Protein AF-A0A8T7GGL8-F1 (afdb_monomer)

Nearest PDB structures (foldseek):
  6myo-assembly1_D  TM=7.481E-01  e=8.597E+00  Gallus gallus
  3g6b-assembly1_B  TM=4.098E-01  e=9.856E+00  Thermotoga maritima

Mean predicted aligned error: 9.17 Å

pLDDT: mean 82.91, std 18.28, range [32.72, 97.69]

Solvent-accessible surface area (backbone atoms only — not comparable to full-atom values): 5741 Å² total; per-residue (Å²): 133,87,82,94,79,78,85,83,77,74,80,64,71,64,62,55,59,50,50,54,53,44,51,55,50,47,57,52,57,71,71,52,95,66,57,72,67,59,46,52,53,52,48,52,51,49,55,48,53,45,51,53,53,51,52,49,54,53,58,45,64,74,43,62,70,77,57,26,53,56,50,52,50,54,52,48,54,51,52,51,53,50,50,51,54,51,52,50,56,51,53,62,70,70,55,132

Structure (mmCIF, N/CA/C/O backbone):
data_AF-A0A8T7GGL8-F1
#
_entry.id   AF-A0A8T7GGL8-F1
#
loop_
_atom_site.group_PDB
_atom_site.id
_atom_site.type_symbol
_atom_site.label_atom_id
_atom_site.label_alt_id
_atom_site.label_comp_id
_atom_site.label_asym_id
_atom_site.label_entity_id
_atom_site.label_seq_id
_atom_site.pdbx_PDB_ins_code
_atom_site.Cartn_x
_atom_site.Cartn_y
_atom_site.Cartn_z
_atom_site.occupancy
_atom_site.B_iso_or_equiv
_atom_site.auth_seq_id
_atom_site.auth_comp_id
_atom_site.auth_asym_id
_atom_site.auth_atom_id
_atom_site.pdbx_PDB_model_num
ATOM 1 N N . MET A 1 1 ? 3.344 -41.278 -30.203 1.00 39.03 1 MET A N 1
ATOM 2 C CA . MET A 1 1 ? 4.447 -40.924 -29.277 1.00 39.03 1 MET A CA 1
ATOM 3 C C . MET A 1 1 ? 4.643 -39.411 -29.364 1.00 39.03 1 MET A C 1
ATOM 5 O O . MET A 1 1 ? 4.971 -38.934 -30.434 1.00 39.03 1 MET A O 1
ATOM 9 N N . ALA A 1 2 ? 4.056 -38.630 -28.446 1.00 46.19 2 ALA A N 1
ATOM 10 C CA . ALA A 1 2 ? 4.699 -38.052 -27.245 1.00 46.19 2 ALA A CA 1
ATOM 11 C C . ALA A 1 2 ? 5.914 -37.166 -27.616 1.00 46.19 2 ALA A C 1
ATOM 13 O O . ALA A 1 2 ? 6.837 -37.659 -28.241 1.00 46.19 2 ALA A O 1
ATOM 14 N N . LYS A 1 3 ? 5.999 -35.867 -27.299 1.00 39.56 3 LYS A N 1
ATOM 15 C CA . LYS A 1 3 ? 5.760 -35.177 -26.019 1.00 39.56 3 LYS A CA 1
ATOM 16 C C . LYS A 1 3 ? 5.434 -33.694 -26.270 1.00 39.56 3 LYS A C 1
ATOM 18 O O . LYS A 1 3 ? 6.228 -33.002 -26.896 1.00 39.56 3 LYS A O 1
ATOM 23 N N . ARG A 1 4 ? 4.357 -33.178 -25.671 1.00 44.44 4 ARG A N 1
ATOM 24 C CA . ARG A 1 4 ? 4.292 -31.772 -25.243 1.00 44.44 4 ARG A CA 1
ATOM 25 C C . ARG A 1 4 ? 4.660 -31.741 -23.754 1.00 44.44 4 ARG A C 1
ATOM 27 O O . ARG A 1 4 ? 3.938 -32.273 -22.923 1.00 44.44 4 ARG A O 1
ATOM 34 N N . LYS A 1 5 ? 5.839 -31.197 -23.465 1.00 44.59 5 LYS A N 1
ATOM 35 C CA . LYS A 1 5 ? 6.364 -30.738 -22.166 1.00 44.59 5 LYS A CA 1
ATOM 36 C C . LYS A 1 5 ? 6.804 -29.292 -22.465 1.00 44.59 5 LYS A C 1
ATOM 38 O O . LYS A 1 5 ? 7.327 -29.070 -23.546 1.00 44.59 5 LYS A O 1
ATOM 43 N N . ASN A 1 6 ? 6.639 -28.271 -21.643 1.00 40.50 6 ASN A N 1
ATOM 44 C CA . ASN A 1 6 ? 6.449 -28.215 -20.211 1.00 40.50 6 ASN A CA 1
ATOM 45 C C . ASN A 1 6 ? 5.927 -26.814 -19.840 1.00 40.50 6 ASN A C 1
ATOM 47 O O . ASN A 1 6 ? 6.128 -25.857 -20.582 1.00 40.50 6 ASN A O 1
ATOM 51 N N . SER A 1 7 ? 5.305 -26.765 -18.670 1.00 49.94 7 SER A N 1
ATOM 52 C CA . SER A 1 7 ? 4.901 -25.635 -17.833 1.00 49.94 7 SER A CA 1
ATOM 53 C C . SER A 1 7 ? 5.663 -24.311 -17.997 1.00 49.94 7 SER A C 1
ATOM 55 O O . SER A 1 7 ? 6.866 -24.246 -17.741 1.00 49.94 7 SER A O 1
ATOM 57 N N . GLY A 1 8 ? 4.922 -23.232 -18.255 1.00 32.72 8 GLY A N 1
ATOM 58 C CA . GLY A 1 8 ? 5.270 -21.899 -17.767 1.00 32.72 8 GLY A CA 1
ATOM 59 C C . GLY A 1 8 ? 4.525 -21.666 -16.457 1.00 32.72 8 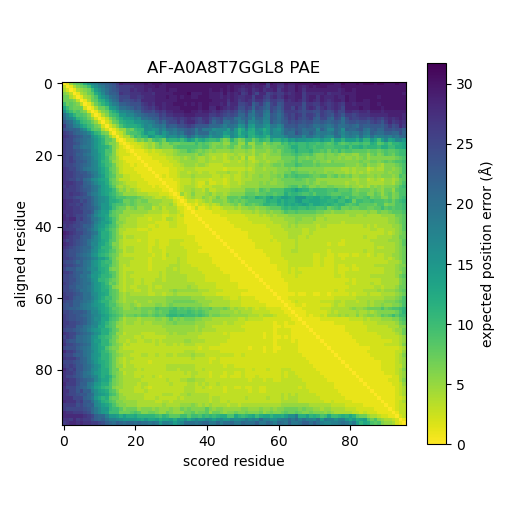GLY A C 1
ATOM 60 O O . GLY A 1 8 ? 3.429 -21.114 -16.473 1.00 32.72 8 GLY A O 1
ATOM 61 N N . GLY A 1 9 ? 5.072 -22.169 -15.348 1.00 41.66 9 GLY A N 1
ATOM 62 C CA . GLY A 1 9 ? 4.640 -21.737 -14.023 1.00 41.66 9 GLY A CA 1
ATOM 63 C C . GLY A 1 9 ? 5.015 -20.269 -13.890 1.00 41.66 9 GLY A C 1
ATOM 64 O O . GLY A 1 9 ? 6.196 -19.939 -13.909 1.00 41.66 9 GLY A O 1
ATOM 65 N N . LYS A 1 10 ? 4.015 -19.388 -13.868 1.00 45.69 10 LYS A N 1
ATOM 66 C CA . LYS A 1 10 ? 4.211 -18.007 -13.437 1.00 45.69 10 LYS A CA 1
ATOM 67 C C . LYS A 1 10 ? 4.519 -18.083 -11.947 1.00 45.69 10 LYS A C 1
ATOM 69 O O . LYS A 1 10 ? 3.713 -18.610 -11.189 1.00 45.69 10 LYS A O 1
ATOM 74 N N . ASP A 1 11 ? 5.711 -17.645 -11.571 1.00 44.41 11 ASP A N 1
ATOM 75 C CA . ASP A 1 11 ? 6.170 -17.644 -10.191 1.00 44.41 11 ASP A CA 1
ATOM 76 C C . ASP A 1 11 ? 5.256 -16.750 -9.336 1.00 44.41 11 ASP A C 1
ATOM 78 O O . ASP A 1 11 ? 5.362 -15.527 -9.355 1.00 44.41 11 ASP A O 1
ATOM 82 N N . ASP A 1 12 ? 4.385 -17.385 -8.552 1.00 50.25 12 ASP A N 1
ATOM 83 C CA . ASP A 1 12 ? 3.392 -16.812 -7.619 1.00 50.25 12 ASP A CA 1
ATOM 84 C C . ASP A 1 12 ? 4.024 -16.194 -6.345 1.00 50.25 12 ASP A C 1
ATOM 86 O O . ASP A 1 12 ? 3.412 -16.056 -5.281 1.00 50.25 12 ASP A O 1
ATOM 90 N N . SER A 1 13 ? 5.316 -15.867 -6.418 1.00 47.75 13 SER A N 1
ATOM 91 C CA . SER A 1 13 ? 6.133 -15.497 -5.256 1.00 47.75 13 SER A CA 1
ATOM 92 C C . SER A 1 13 ? 5.898 -14.060 -4.774 1.00 47.75 13 SER A C 1
ATOM 94 O O . SER A 1 13 ? 6.141 -13.762 -3.607 1.00 47.75 13 SER A O 1
ATOM 96 N N . GLY A 1 14 ? 5.385 -13.174 -5.637 1.00 48.97 14 GLY A N 1
ATOM 97 C CA . GLY A 1 14 ? 4.965 -11.820 -5.250 1.00 48.97 14 GLY A CA 1
ATOM 98 C C . GLY A 1 14 ? 3.605 -11.801 -4.546 1.00 48.97 14 GLY A C 1
ATOM 99 O O . GLY A 1 14 ? 3.469 -11.173 -3.491 1.00 48.97 14 GLY A O 1
ATOM 100 N N . SER A 1 15 ? 2.645 -12.561 -5.085 1.00 52.81 15 SER A N 1
ATOM 101 C CA . SER A 1 15 ? 1.249 -12.623 -4.625 1.00 52.81 15 SER A CA 1
ATOM 102 C C . SER A 1 15 ? 1.116 -13.116 -3.183 1.00 52.81 15 SER A C 1
ATOM 104 O O . SER A 1 15 ? 0.372 -12.581 -2.356 1.00 52.81 15 SER A O 1
ATOM 106 N N . THR A 1 16 ? 1.954 -14.085 -2.823 1.00 60.12 16 THR A N 1
ATOM 107 C CA . THR A 1 16 ? 1.966 -14.666 -1.479 1.00 60.12 16 THR A CA 1
ATOM 108 C C . THR A 1 16 ? 2.381 -13.660 -0.404 1.00 60.12 16 THR A C 1
ATOM 110 O O . THR A 1 16 ? 1.774 -13.640 0.662 1.00 60.12 16 THR A O 1
ATOM 113 N N . SER A 1 17 ? 3.341 -12.768 -0.666 1.00 67.38 17 SER A N 1
ATOM 114 C CA . SER A 1 17 ? 3.831 -11.827 0.358 1.00 67.38 17 SER A CA 1
ATOM 115 C C . SER A 1 17 ? 2.826 -10.721 0.717 1.00 67.38 17 SER A C 1
ATOM 117 O O . SER A 1 17 ? 2.665 -10.386 1.893 1.00 67.38 17 SER A O 1
ATOM 119 N N . LEU A 1 18 ? 2.113 -10.185 -0.277 1.00 72.00 18 LEU A N 1
ATOM 120 C CA . LEU A 1 18 ? 1.124 -9.124 -0.076 1.00 72.00 18 LEU A CA 1
ATOM 121 C C . LEU A 1 18 ? -0.189 -9.662 0.492 1.00 72.00 18 LEU A C 1
ATOM 123 O O . LEU A 1 18 ? -0.811 -8.974 1.303 1.00 72.00 18 LEU A O 1
ATOM 127 N N . SER A 1 19 ? -0.571 -10.898 0.145 1.00 72.06 19 SER A N 1
ATOM 128 C CA . SER A 1 19 ? -1.726 -11.559 0.766 1.00 72.06 19 SER A CA 1
ATOM 129 C C . SER A 1 19 ? -1.509 -11.779 2.269 1.00 72.06 19 SER A C 1
ATOM 131 O O . SER A 1 19 ? -2.365 -11.415 3.073 1.00 72.06 19 SER A O 1
ATOM 133 N N . LEU A 1 20 ? -0.317 -12.238 2.673 1.00 77.62 20 LEU A N 1
ATOM 134 C CA . LEU A 1 20 ? 0.041 -12.405 4.085 1.00 77.62 20 LEU A CA 1
ATOM 135 C C . LEU A 1 20 ? 0.042 -11.069 4.842 1.00 77.62 20 LEU A C 1
ATOM 137 O O . LEU A 1 20 ? -0.399 -11.001 5.992 1.00 77.62 20 LEU A O 1
ATOM 141 N N . ALA A 1 21 ? 0.508 -9.992 4.201 1.00 78.38 21 ALA A N 1
ATOM 142 C CA . ALA A 1 21 ? 0.457 -8.652 4.780 1.00 78.38 21 ALA A CA 1
ATOM 143 C C . ALA A 1 21 ? -0.992 -8.165 4.969 1.00 78.38 21 ALA A C 1
ATOM 145 O O . ALA A 1 21 ? -1.325 -7.633 6.030 1.00 78.38 21 ALA A O 1
ATOM 146 N N . ALA A 1 22 ? -1.865 -8.390 3.983 1.00 79.69 22 ALA A N 1
ATOM 147 C CA . ALA A 1 22 ? -3.281 -8.036 4.066 1.00 79.69 22 ALA A CA 1
ATOM 148 C C . ALA A 1 22 ? -4.006 -8.812 5.176 1.00 79.69 22 ALA A C 1
ATOM 150 O O . ALA A 1 22 ? -4.760 -8.223 5.952 1.00 79.69 22 ALA A O 1
ATOM 151 N N . ASP A 1 23 ? -3.734 -10.109 5.313 1.00 82.56 23 ASP A N 1
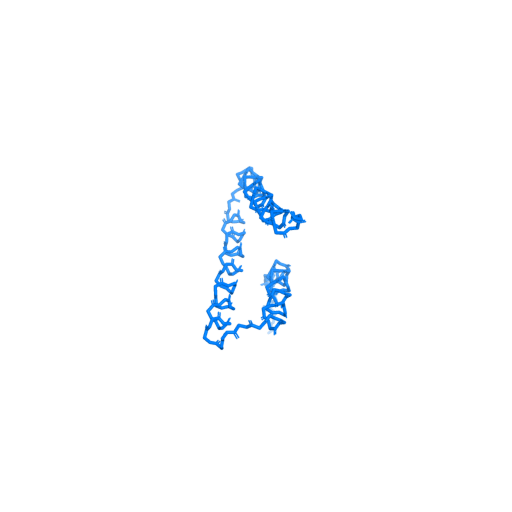ATOM 152 C CA . ASP A 1 23 ? -4.343 -10.939 6.355 1.00 82.56 23 ASP A CA 1
ATOM 153 C C . ASP A 1 23 ? -3.893 -10.530 7.765 1.00 82.56 23 ASP A C 1
ATOM 155 O O . ASP A 1 23 ? -4.700 -10.520 8.699 1.00 82.56 23 ASP A O 1
ATOM 159 N N . SER A 1 24 ? -2.639 -10.090 7.925 1.00 86.44 24 SER A N 1
ATOM 160 C CA . SER A 1 24 ? -2.167 -9.516 9.191 1.00 86.44 24 SER A CA 1
ATOM 161 C C . SER A 1 24 ? -2.962 -8.267 9.592 1.00 86.44 24 SER A C 1
ATOM 163 O O . SER A 1 24 ? -3.307 -8.095 10.766 1.00 86.44 24 SER A O 1
ATOM 165 N N . VAL A 1 25 ? -3.303 -7.410 8.625 1.00 87.06 25 VAL A N 1
ATOM 166 C CA . VAL A 1 25 ? -4.116 -6.213 8.875 1.00 87.06 25 VAL A CA 1
ATOM 167 C C . VAL A 1 25 ? -5.551 -6.582 9.246 1.00 87.06 25 VAL A C 1
ATOM 169 O O . VAL A 1 25 ? -6.067 -6.044 10.227 1.00 87.06 25 VAL A O 1
ATOM 172 N N . LYS A 1 26 ? -6.176 -7.540 8.549 1.00 85.19 26 LYS A N 1
ATOM 173 C CA . LYS A 1 26 ? -7.516 -8.040 8.912 1.00 85.19 26 LYS A CA 1
ATOM 174 C C . LYS A 1 26 ? -7.553 -8.550 10.348 1.00 85.19 26 LYS A C 1
ATOM 176 O O . LYS A 1 26 ? -8.448 -8.187 11.104 1.00 85.19 26 LYS A O 1
ATOM 181 N N . GLY A 1 27 ? -6.536 -9.307 10.769 1.00 86.94 27 GLY A N 1
ATOM 182 C CA . GLY A 1 27 ? -6.415 -9.763 12.156 1.00 86.94 27 GLY A CA 1
ATOM 183 C C . GLY A 1 27 ? -6.447 -8.613 13.172 1.00 86.94 27 GLY A C 1
ATOM 184 O O . GLY A 1 27 ? -7.108 -8.713 14.205 1.00 86.94 27 GLY A O 1
ATOM 185 N N . ARG A 1 28 ? -5.804 -7.479 12.857 1.00 88.62 28 ARG A N 1
ATOM 186 C CA . ARG A 1 28 ? -5.853 -6.265 13.692 1.00 88.62 28 ARG A CA 1
ATOM 187 C C . ARG A 1 28 ? -7.218 -5.575 13.641 1.00 88.62 28 ARG A C 1
ATOM 189 O O . ARG A 1 28 ? -7.697 -5.140 14.684 1.00 88.62 28 ARG A O 1
ATOM 196 N N . ILE A 1 29 ? -7.877 -5.525 12.485 1.00 88.56 29 ILE A N 1
ATOM 197 C CA . ILE A 1 29 ? -9.239 -4.976 12.347 1.00 88.56 29 ILE A CA 1
ATOM 198 C C . ILE A 1 29 ? -10.255 -5.791 13.166 1.00 88.56 29 ILE A C 1
ATOM 200 O O . ILE A 1 29 ? -11.128 -5.231 13.826 1.00 88.56 29 ILE A O 1
ATOM 204 N N . HIS A 1 30 ? -10.116 -7.116 13.209 1.00 87.00 30 HIS A N 1
ATOM 205 C CA . HIS A 1 30 ? -10.963 -7.948 14.067 1.00 87.00 30 HIS A CA 1
ATOM 206 C C . HIS A 1 30 ? -10.727 -7.706 15.564 1.00 87.00 30 HIS A C 1
ATOM 208 O O . HIS A 1 30 ? -11.632 -7.943 16.362 1.00 87.00 30 HIS A O 1
ATOM 214 N N . SER A 1 31 ? -9.540 -7.222 15.947 1.00 87.69 31 SER A N 1
ATOM 215 C CA . SER A 1 31 ? -9.193 -6.940 17.345 1.00 87.69 31 SER A CA 1
ATOM 216 C C . SER A 1 31 ? -9.730 -5.605 17.875 1.00 87.69 31 SER A C 1
ATOM 218 O O . SER A 1 31 ? -9.725 -5.396 19.087 1.00 87.69 31 SER A O 1
ATOM 220 N N . ILE A 1 32 ? -10.213 -4.710 17.004 1.00 89.62 32 ILE A N 1
ATOM 221 C CA . ILE A 1 32 ? -10.784 -3.423 17.420 1.00 89.62 32 ILE A CA 1
ATOM 222 C C . ILE A 1 32 ? -12.304 -3.511 17.623 1.00 89.62 32 ILE A C 1
ATOM 224 O O . ILE A 1 32 ? -13.030 -4.217 16.910 1.00 89.62 32 ILE A O 1
ATOM 228 N N . SER A 1 33 ? -12.790 -2.764 18.615 1.00 89.12 33 SER A N 1
ATOM 229 C CA . SER A 1 33 ? -14.218 -2.617 18.901 1.00 89.12 33 SER A CA 1
ATOM 230 C C . SER A 1 33 ? -14.809 -1.506 18.033 1.00 89.12 33 SER A C 1
ATOM 232 O O . SER A 1 33 ? -14.722 -0.333 18.384 1.00 89.12 33 SER A O 1
ATOM 234 N N . VAL A 1 34 ? -15.403 -1.890 16.906 1.00 88.69 34 VAL A N 1
ATOM 235 C CA . VAL A 1 34 ? -16.114 -1.019 15.951 1.00 88.69 34 VAL A CA 1
ATOM 236 C C . VAL A 1 34 ? -17.440 -1.671 15.559 1.00 88.69 34 VAL A C 1
ATOM 238 O O . VAL A 1 34 ? -17.632 -2.869 15.807 1.00 88.69 34 VAL A O 1
ATOM 241 N N . ALA A 1 35 ? -18.360 -0.916 14.955 1.00 91.44 35 ALA A N 1
ATOM 242 C CA . ALA A 1 35 ? -19.607 -1.493 14.461 1.00 91.44 35 ALA A CA 1
ATOM 243 C C . ALA A 1 35 ? -19.341 -2.511 13.333 1.00 91.44 35 ALA A C 1
ATOM 245 O O . ALA A 1 35 ? -18.338 -2.435 12.621 1.00 91.44 35 ALA A O 1
ATOM 246 N N . GLY A 1 36 ? -20.252 -3.475 13.152 1.00 88.25 36 GLY A N 1
ATOM 247 C CA . GLY A 1 36 ? -20.092 -4.535 12.147 1.00 88.25 36 GLY A CA 1
ATOM 248 C C . GLY A 1 36 ? -19.930 -3.999 10.719 1.00 88.25 36 GLY A C 1
ATOM 249 O O . GLY A 1 36 ? -19.068 -4.469 9.985 1.00 88.25 36 GLY A O 1
ATOM 250 N N . GLU A 1 37 ? -20.700 -2.975 10.349 1.00 90.56 37 GLU A N 1
ATOM 251 C CA . GLU A 1 37 ? -20.625 -2.337 9.024 1.00 90.56 37 GLU A CA 1
ATOM 252 C C . GLU A 1 37 ? -19.306 -1.580 8.808 1.00 90.56 37 GLU A C 1
ATOM 254 O O . GLU A 1 37 ? -18.695 -1.674 7.741 1.00 90.56 37 GLU A O 1
ATOM 259 N N . GLU A 1 38 ? -18.821 -0.876 9.834 1.00 91.44 38 GLU A N 1
ATOM 260 C CA . GLU A 1 38 ? -17.529 -0.177 9.795 1.00 91.44 38 GLU A CA 1
ATOM 261 C C . GLU A 1 38 ? -16.379 -1.169 9.630 1.00 91.44 38 GLU A C 1
ATOM 263 O O . GLU A 1 38 ? -15.453 -0.929 8.857 1.00 91.44 38 GLU A O 1
ATOM 268 N N . ARG A 1 39 ? -16.461 -2.315 10.314 1.00 92.62 39 ARG A N 1
ATOM 269 C CA . ARG A 1 39 ? -15.483 -3.394 10.185 1.00 92.62 39 ARG A CA 1
ATOM 270 C C . ARG A 1 39 ? -15.405 -3.916 8.754 1.00 92.62 39 ARG A C 1
ATOM 272 O O . ARG A 1 39 ? -14.315 -3.945 8.191 1.00 92.62 39 ARG A O 1
ATOM 279 N N . VAL A 1 40 ? -16.546 -4.294 8.174 1.00 90.38 40 VAL A N 1
ATOM 280 C CA . VAL A 1 40 ? -16.616 -4.796 6.791 1.00 90.38 40 VAL A CA 1
ATOM 281 C C . VAL A 1 40 ? -16.053 -3.756 5.822 1.00 90.38 40 VAL A C 1
ATOM 283 O O . VAL A 1 40 ? -15.217 -4.078 4.984 1.00 90.38 40 VAL A O 1
ATOM 286 N N . THR A 1 41 ? -16.419 -2.486 6.006 1.00 93.06 41 THR A N 1
ATOM 287 C CA . THR A 1 41 ? -15.905 -1.382 5.185 1.00 93.06 41 THR A CA 1
ATOM 288 C C . THR A 1 41 ? -14.379 -1.256 5.277 1.00 93.06 41 THR A C 1
ATOM 290 O O . THR A 1 41 ? -13.706 -1.062 4.264 1.00 93.06 41 THR A O 1
ATOM 293 N N . LEU A 1 42 ? -13.800 -1.378 6.476 1.00 91.62 42 LEU A N 1
ATOM 294 C CA . LEU A 1 42 ? -12.346 -1.356 6.662 1.00 91.62 42 LEU A CA 1
ATOM 295 C C . LEU A 1 42 ? -11.666 -2.551 5.981 1.00 91.62 42 LEU A C 1
ATOM 297 O O . LEU A 1 42 ? -10.655 -2.365 5.303 1.00 91.62 42 LEU A O 1
ATOM 301 N N . GLU A 1 43 ? -12.214 -3.756 6.130 1.00 90.69 43 GLU A N 1
ATOM 302 C CA . GLU A 1 43 ? -11.693 -4.967 5.484 1.00 90.69 43 GLU A CA 1
ATOM 303 C C . GLU A 1 43 ? -11.706 -4.847 3.954 1.00 90.69 43 GLU A C 1
ATOM 305 O O . GLU A 1 43 ? -10.692 -5.124 3.306 1.00 90.69 43 GLU A O 1
ATOM 310 N N . ASP A 1 44 ? -12.809 -4.371 3.376 1.00 90.44 44 ASP A N 1
ATOM 311 C CA . ASP A 1 44 ? -12.948 -4.164 1.932 1.00 90.44 44 ASP A CA 1
ATOM 312 C C . ASP A 1 44 ? -11.955 -3.128 1.402 1.00 90.44 44 ASP A C 1
ATOM 314 O O . ASP A 1 44 ? -11.289 -3.361 0.385 1.00 90.44 44 ASP A O 1
ATOM 318 N N . ASN A 1 45 ? -11.783 -2.019 2.124 1.00 91.19 45 ASN A N 1
ATOM 319 C CA . ASN A 1 45 ? -10.809 -0.991 1.769 1.00 91.19 45 ASN A CA 1
ATOM 320 C C . ASN A 1 45 ? -9.379 -1.552 1.764 1.00 91.19 45 ASN A C 1
ATOM 322 O O . ASN A 1 45 ? -8.635 -1.337 0.804 1.00 91.19 45 ASN A O 1
ATOM 326 N N . PHE A 1 46 ? -8.992 -2.326 2.783 1.00 89.75 46 PHE A N 1
ATOM 327 C CA . PHE A 1 46 ? -7.662 -2.942 2.821 1.00 89.75 46 PHE A CA 1
ATOM 328 C C . PHE A 1 46 ? -7.468 -4.009 1.739 1.00 89.75 46 PHE A C 1
ATOM 330 O O . PHE A 1 46 ? -6.392 -4.078 1.140 1.00 89.75 46 PHE A O 1
ATOM 337 N N . ASN A 1 47 ? -8.502 -4.792 1.425 1.00 87.88 47 ASN A N 1
ATOM 338 C CA . ASN A 1 47 ? -8.470 -5.728 0.301 1.00 87.88 47 ASN A CA 1
ATOM 339 C C . ASN A 1 47 ? -8.298 -5.005 -1.045 1.00 87.88 47 ASN A C 1
ATOM 341 O O . ASN A 1 47 ? -7.622 -5.523 -1.936 1.00 87.88 47 ASN A O 1
ATOM 345 N N . SER A 1 48 ? -8.898 -3.823 -1.229 1.00 90.56 48 SER A N 1
ATOM 346 C CA . SER A 1 48 ? -8.676 -3.008 -2.434 1.00 90.56 48 SER A CA 1
ATOM 347 C C . SER A 1 48 ? -7.233 -2.521 -2.515 1.00 90.56 48 SER A C 1
ATOM 349 O O . SER A 1 48 ? -6.561 -2.779 -3.510 1.00 90.56 48 SER A O 1
ATOM 351 N N . ILE A 1 49 ? -6.718 -1.918 -1.439 1.00 91.12 49 ILE A N 1
ATOM 352 C CA . ILE A 1 49 ? -5.347 -1.385 -1.386 1.00 91.12 49 ILE A CA 1
ATOM 353 C C . ILE A 1 49 ? -4.310 -2.483 -1.649 1.00 91.12 49 ILE A C 1
ATOM 355 O O . ILE A 1 49 ? -3.347 -2.265 -2.387 1.00 91.12 49 ILE A O 1
ATOM 359 N N . SER A 1 50 ? -4.503 -3.670 -1.068 1.00 88.94 50 SER A N 1
ATOM 360 C CA . SER A 1 50 ? -3.616 -4.818 -1.283 1.00 88.94 50 SER A CA 1
ATOM 361 C C . SER A 1 50 ? -3.581 -5.232 -2.759 1.00 88.94 50 SER A C 1
ATOM 363 O O . SER A 1 50 ? -2.499 -5.323 -3.341 1.00 88.94 50 SER A O 1
ATOM 365 N N . ARG A 1 51 ? -4.753 -5.373 -3.394 1.00 89.88 51 ARG A N 1
AT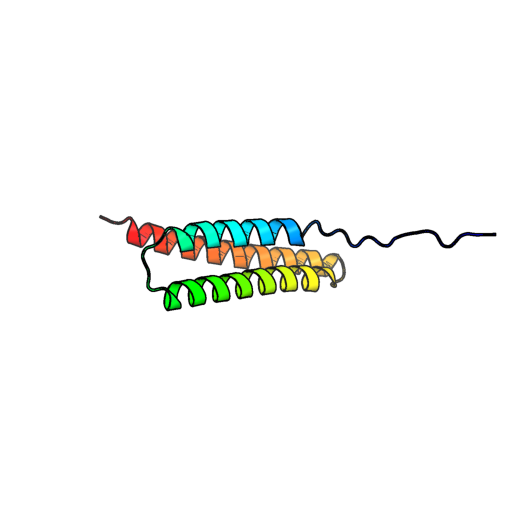OM 366 C CA . ARG A 1 51 ? -4.863 -5.714 -4.822 1.00 89.88 51 ARG A CA 1
ATOM 367 C C . ARG A 1 51 ? -4.268 -4.643 -5.731 1.00 89.88 51 ARG A C 1
ATOM 369 O O . ARG A 1 51 ? -3.586 -4.971 -6.694 1.00 89.88 51 ARG A O 1
ATOM 376 N N . GLU A 1 52 ? -4.502 -3.368 -5.437 1.00 90.94 52 GLU A N 1
ATOM 377 C CA . GLU A 1 52 ? -3.934 -2.255 -6.208 1.00 90.94 52 GLU A CA 1
ATOM 378 C C . GLU A 1 52 ? -2.405 -2.199 -6.090 1.00 90.94 52 GLU A C 1
ATOM 380 O O . GLU A 1 52 ? -1.716 -1.936 -7.076 1.00 90.94 52 GLU A O 1
ATOM 385 N N . THR A 1 53 ? -1.869 -2.498 -4.905 1.00 91.12 53 THR A N 1
ATOM 386 C CA . THR A 1 53 ? -0.424 -2.586 -4.647 1.00 91.12 53 THR A CA 1
ATOM 387 C C . THR A 1 53 ? 0.218 -3.719 -5.447 1.00 91.12 53 THR A C 1
ATOM 389 O O . THR A 1 53 ? 1.242 -3.510 -6.100 1.00 91.12 53 THR A O 1
ATOM 392 N N . GLU A 1 54 ? -0.403 -4.899 -5.451 1.00 90.00 54 GLU A N 1
ATOM 393 C CA . GLU A 1 54 ? 0.037 -6.047 -6.252 1.00 90.00 54 GLU A CA 1
ATOM 394 C C . GLU A 1 54 ? -0.017 -5.731 -7.751 1.00 90.00 54 GLU A C 1
ATOM 396 O O . GLU A 1 54 ? 0.988 -5.852 -8.453 1.00 90.00 54 GLU A O 1
ATOM 401 N N . TYR A 1 55 ? -1.150 -5.205 -8.220 1.00 90.62 55 TYR A N 1
ATOM 402 C CA . TYR A 1 55 ? -1.325 -4.798 -9.610 1.00 90.62 55 TYR A CA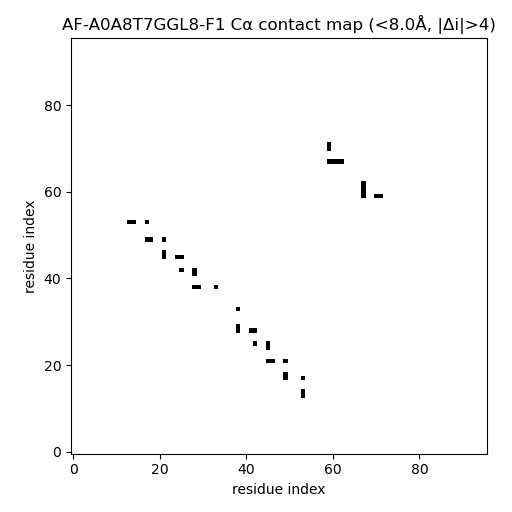 1
ATOM 403 C C . TYR A 1 55 ? -0.281 -3.763 -10.046 1.00 90.62 55 TYR A C 1
ATOM 405 O O . TYR A 1 55 ? 0.241 -3.836 -11.158 1.00 90.62 55 TYR A O 1
ATOM 413 N N . MET A 1 56 ? 0.067 -2.804 -9.184 1.00 92.50 56 MET A N 1
ATOM 414 C CA . MET A 1 56 ? 1.102 -1.822 -9.498 1.00 92.50 56 MET A CA 1
ATOM 415 C C . MET A 1 56 ? 2.469 -2.488 -9.694 1.00 92.50 56 MET A C 1
ATOM 417 O O . MET A 1 56 ? 3.171 -2.157 -10.649 1.00 92.50 56 MET A O 1
ATOM 421 N N . LEU A 1 57 ? 2.849 -3.442 -8.841 1.00 92.50 57 LEU A N 1
ATOM 422 C CA . LEU A 1 57 ? 4.110 -4.176 -8.987 1.00 92.50 57 LEU A CA 1
ATOM 423 C C . LEU A 1 57 ? 4.147 -5.012 -10.270 1.00 92.50 57 LEU A C 1
ATOM 425 O O . LEU A 1 57 ? 5.161 -4.982 -10.974 1.00 92.50 57 LEU A O 1
ATOM 429 N N . ASP A 1 58 ? 3.043 -5.673 -10.614 1.00 92.69 58 ASP A N 1
ATOM 430 C CA . ASP A 1 58 ? 2.908 -6.412 -11.873 1.00 92.69 58 ASP A CA 1
ATOM 431 C C . ASP A 1 58 ? 3.096 -5.489 -13.080 1.00 92.69 58 ASP A C 1
ATOM 433 O O . ASP A 1 58 ? 3.908 -5.761 -13.966 1.00 92.69 58 ASP A O 1
ATOM 437 N N . ARG A 1 59 ? 2.428 -4.329 -13.074 1.00 93.50 59 ARG A N 1
ATOM 438 C CA . ARG A 1 59 ? 2.543 -3.322 -14.141 1.00 93.50 59 ARG A CA 1
ATOM 439 C C . ARG A 1 59 ? 3.951 -2.758 -14.248 1.00 93.50 59 ARG A C 1
ATOM 441 O O . ARG A 1 59 ? 4.426 -2.513 -15.352 1.00 93.50 59 ARG A O 1
ATOM 448 N N . ILE A 1 60 ? 4.640 -2.562 -13.124 1.00 94.31 60 ILE A N 1
ATOM 449 C CA . ILE A 1 60 ? 6.054 -2.172 -13.119 1.00 94.31 60 ILE A CA 1
ATOM 450 C C . ILE A 1 60 ? 6.923 -3.280 -13.738 1.00 94.31 60 ILE A C 1
ATOM 452 O O . ILE A 1 60 ? 7.898 -2.984 -14.435 1.00 94.31 60 ILE A O 1
ATOM 456 N N . GLY A 1 61 ? 6.562 -4.545 -13.517 1.00 92.50 61 GLY A N 1
ATOM 457 C CA . GLY A 1 61 ? 7.191 -5.721 -14.116 1.00 92.50 61 GLY A CA 1
ATOM 458 C C . GLY A 1 61 ? 7.167 -5.741 -15.646 1.00 92.50 61 GLY A C 1
ATOM 459 O O . GLY A 1 61 ? 8.117 -6.245 -16.247 1.00 92.50 61 GLY A O 1
ATOM 460 N N . ASP A 1 62 ? 6.155 -5.129 -16.266 1.00 94.56 62 ASP A N 1
ATOM 461 C CA . ASP A 1 62 ? 5.993 -5.071 -17.725 1.00 94.56 62 ASP A CA 1
ATOM 462 C C . ASP A 1 62 ? 6.965 -4.091 -18.423 1.00 94.56 62 ASP A C 1
ATOM 464 O O . ASP A 1 62 ? 7.110 -4.114 -19.649 1.00 94.56 62 ASP A O 1
ATOM 468 N N . PHE A 1 63 ? 7.654 -3.215 -17.681 1.00 93.75 63 PHE A N 1
ATOM 469 C CA . PHE A 1 63 ? 8.595 -2.251 -18.264 1.00 93.75 63 PHE A CA 1
ATOM 470 C C . PHE A 1 63 ? 9.971 -2.867 -18.566 1.00 93.75 63 PHE A C 1
ATOM 472 O O . PHE A 1 63 ? 10.461 -3.769 -17.889 1.00 93.75 63 PHE A O 1
ATOM 479 N N . ALA A 1 64 ? 10.683 -2.289 -19.542 1.00 95.06 64 ALA A N 1
ATOM 480 C CA . ALA A 1 64 ? 12.07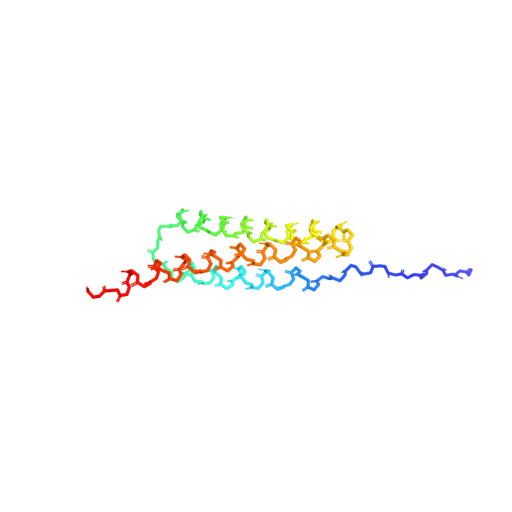9 -2.637 -19.814 1.00 95.06 64 ALA A CA 1
ATOM 481 C C . ALA A 1 64 ? 12.981 -2.389 -18.587 1.00 95.06 64 ALA A C 1
ATOM 483 O O . ALA A 1 64 ? 12.826 -1.381 -17.895 1.00 95.06 64 ALA A O 1
ATOM 484 N N . LYS A 1 65 ? 13.980 -3.256 -18.358 1.00 94.88 65 LYS A N 1
ATOM 485 C CA . LYS A 1 65 ? 14.813 -3.284 -17.133 1.00 94.88 65 LYS A CA 1
ATOM 486 C C . LYS A 1 65 ? 15.350 -1.917 -16.660 1.00 94.88 65 LYS A C 1
ATOM 488 O O . LYS A 1 65 ? 15.238 -1.639 -15.463 1.00 94.88 65 LYS A O 1
ATOM 493 N N . PRO A 1 66 ? 15.893 -1.036 -17.528 1.00 92.56 66 PRO A N 1
ATOM 494 C CA . PRO A 1 66 ? 16.361 0.281 -17.088 1.00 92.56 66 PRO A CA 1
ATOM 495 C C . PRO A 1 66 ? 15.237 1.172 -16.538 1.00 92.56 66 PRO A C 1
ATOM 497 O O . PRO A 1 66 ? 15.433 1.863 -15.538 1.00 92.56 66 PRO A O 1
ATOM 500 N N . SER A 1 67 ? 14.058 1.138 -17.164 1.00 94.94 67 SER A N 1
ATOM 501 C CA . SER A 1 67 ? 12.872 1.885 -16.729 1.00 94.94 67 SER A CA 1
ATOM 502 C C . SER A 1 67 ? 12.228 1.242 -15.504 1.00 94.94 67 SER A C 1
ATOM 504 O O . SER A 1 67 ? 11.904 1.953 -14.558 1.00 94.94 67 SER A O 1
ATOM 506 N N . GLN A 1 68 ? 12.144 -0.093 -15.471 1.00 96.62 68 GLN A N 1
ATOM 507 C CA . GLN A 1 68 ? 11.657 -0.864 -14.326 1.00 96.62 68 GLN A CA 1
ATOM 508 C C . GLN A 1 68 ? 12.391 -0.454 -13.042 1.00 96.62 68 GLN A C 1
ATOM 510 O O . GLN A 1 68 ? 11.750 -0.135 -12.045 1.00 96.62 68 GLN A O 1
ATOM 515 N N . LYS A 1 69 ? 13.732 -0.377 -13.070 1.00 96.31 69 LYS A N 1
ATOM 516 C CA . LYS A 1 69 ? 14.526 0.046 -11.903 1.00 96.31 69 LYS A CA 1
ATOM 517 C C . LYS A 1 69 ? 14.155 1.453 -11.428 1.00 96.31 69 LYS A C 1
ATOM 519 O O . LYS A 1 69 ? 13.994 1.661 -10.231 1.00 96.31 69 LYS A O 1
ATOM 524 N N . LYS A 1 70 ? 14.027 2.416 -12.347 1.00 97.06 70 LYS A N 1
ATOM 525 C CA . LYS A 1 70 ? 13.676 3.803 -11.999 1.00 97.06 70 LYS A CA 1
ATOM 526 C C . LYS A 1 70 ? 12.285 3.891 -11.371 1.00 97.06 70 LYS A C 1
ATOM 528 O O . LYS A 1 70 ? 12.117 4.586 -10.377 1.00 97.06 70 LYS A O 1
ATOM 533 N N . ILE A 1 71 ? 11.316 3.161 -11.920 1.00 96.94 71 ILE A N 1
ATOM 534 C CA . ILE A 1 71 ? 9.942 3.167 -11.410 1.00 96.94 71 ILE A CA 1
ATOM 535 C C . ILE A 1 71 ? 9.862 2.454 -10.055 1.00 96.94 71 ILE A C 1
ATOM 537 O O . ILE A 1 71 ? 9.209 2.964 -9.154 1.00 96.94 71 ILE A O 1
ATOM 541 N N . LEU A 1 72 ? 10.578 1.340 -9.861 1.00 96.56 72 LEU A N 1
ATOM 542 C CA . LEU A 1 72 ? 10.659 0.671 -8.556 1.00 96.56 72 LEU A CA 1
ATOM 543 C C . LEU A 1 72 ? 11.259 1.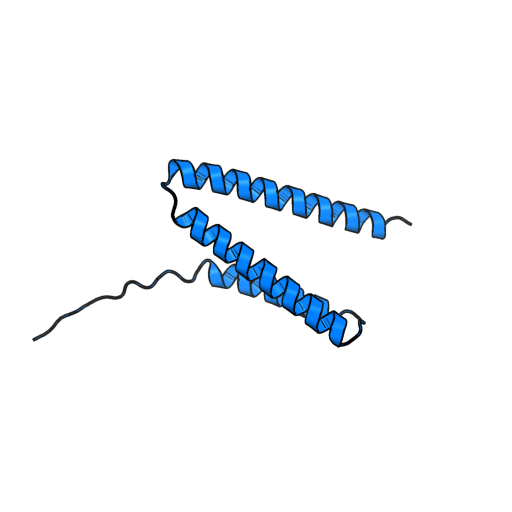576 -7.474 1.00 96.56 72 LEU A C 1
ATOM 545 O O . LEU A 1 72 ? 10.773 1.568 -6.348 1.00 96.56 72 LEU A O 1
ATOM 549 N N . ILE A 1 73 ? 12.286 2.367 -7.805 1.00 97.25 73 ILE A N 1
ATOM 550 C CA . ILE A 1 73 ? 12.855 3.352 -6.873 1.00 97.25 73 ILE A CA 1
ATOM 551 C C . ILE A 1 73 ? 11.796 4.393 -6.495 1.00 97.25 73 ILE A C 1
ATOM 553 O O . ILE A 1 73 ? 11.551 4.596 -5.310 1.00 97.25 73 ILE A O 1
ATOM 557 N N . ALA A 1 74 ? 11.112 4.982 -7.479 1.00 96.75 74 ALA A N 1
ATOM 558 C CA . ALA A 1 74 ? 10.060 5.965 -7.218 1.00 96.75 74 ALA A CA 1
ATOM 559 C C . ALA A 1 74 ? 8.894 5.378 -6.399 1.00 96.75 74 ALA A C 1
ATOM 561 O O . ALA A 1 74 ? 8.372 6.029 -5.495 1.00 96.75 74 ALA A O 1
ATOM 562 N N . TYR A 1 75 ? 8.500 4.134 -6.685 1.00 96.44 75 TYR A N 1
ATOM 563 C CA . TYR A 1 75 ? 7.443 3.446 -5.949 1.00 96.44 75 TYR A CA 1
ATOM 564 C C . TYR A 1 75 ? 7.849 3.167 -4.498 1.00 96.44 75 TYR A C 1
ATOM 566 O O . TYR A 1 75 ? 7.068 3.413 -3.582 1.00 96.44 75 TYR A O 1
ATOM 574 N N . ARG A 1 76 ? 9.097 2.746 -4.264 1.00 96.50 76 ARG A N 1
ATOM 575 C CA . ARG A 1 76 ? 9.652 2.596 -2.914 1.00 96.50 76 ARG A CA 1
ATOM 576 C C . ARG A 1 76 ? 9.635 3.918 -2.144 1.00 96.50 76 ARG A C 1
ATOM 578 O O . ARG A 1 76 ? 9.148 3.938 -1.020 1.00 96.50 76 ARG A O 1
ATOM 585 N N . GLU A 1 77 ? 10.117 5.008 -2.739 1.00 97.56 77 GLU A N 1
ATOM 586 C CA . GLU A 1 77 ? 10.125 6.334 -2.098 1.00 97.56 77 GLU A CA 1
ATOM 587 C C . GLU A 1 77 ? 8.707 6.803 -1.730 1.00 97.56 77 GLU A C 1
ATOM 589 O O . GLU A 1 77 ? 8.494 7.424 -0.687 1.00 97.56 77 GLU A O 1
ATOM 594 N N . TYR A 1 78 ? 7.716 6.494 -2.571 1.00 96.12 78 TYR A N 1
ATOM 595 C CA . TYR A 1 78 ? 6.310 6.744 -2.265 1.00 96.12 78 TYR A CA 1
ATOM 596 C C . TYR A 1 78 ? 5.838 5.940 -1.043 1.00 96.12 78 TYR A C 1
ATOM 598 O O . TYR A 1 78 ? 5.209 6.506 -0.147 1.00 96.12 78 TYR A O 1
ATOM 606 N N . LEU A 1 79 ? 6.150 4.644 -0.973 1.00 95.06 79 LEU A N 1
ATOM 607 C CA . LEU A 1 79 ? 5.778 3.797 0.166 1.00 95.06 79 LEU A CA 1
ATOM 608 C C . LEU A 1 79 ? 6.460 4.250 1.467 1.00 95.06 79 LEU A C 1
ATOM 610 O O . LEU A 1 79 ? 5.801 4.320 2.502 1.00 95.06 79 LEU A O 1
ATOM 614 N N . GLU A 1 80 ? 7.739 4.628 1.412 1.00 97.38 80 GLU A N 1
ATOM 615 C CA . GLU A 1 80 ? 8.489 5.159 2.560 1.00 97.38 80 GLU A CA 1
ATOM 616 C C . GLU A 1 80 ? 7.848 6.445 3.104 1.00 97.38 80 GLU A C 1
ATOM 618 O O . GLU A 1 80 ? 7.593 6.545 4.302 1.00 97.38 80 GLU A O 1
ATOM 623 N N . LYS A 1 81 ? 7.462 7.385 2.231 1.00 97.69 81 LYS A N 1
ATOM 624 C CA . LYS A 1 81 ? 6.742 8.603 2.651 1.00 97.69 81 LYS A CA 1
ATOM 625 C C . LYS A 1 81 ? 5.391 8.304 3.303 1.00 97.69 81 LYS A C 1
ATOM 627 O O . LYS A 1 81 ? 4.996 8.987 4.247 1.00 97.69 81 LYS A O 1
ATOM 632 N N . ASN A 1 82 ? 4.659 7.305 2.809 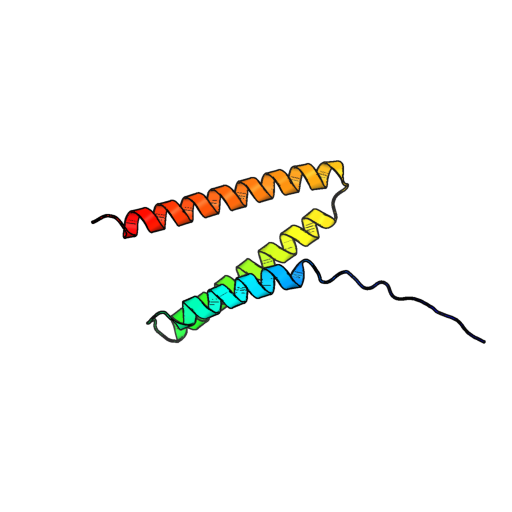1.00 95.81 82 ASN A N 1
ATOM 633 C CA . ASN A 1 82 ? 3.401 6.896 3.435 1.00 95.81 82 ASN A CA 1
ATOM 634 C C . ASN A 1 82 ? 3.634 6.269 4.813 1.00 95.81 82 ASN A C 1
ATOM 636 O O . ASN A 1 82 ? 2.889 6.572 5.744 1.00 95.81 82 ASN A O 1
ATOM 640 N N . LEU A 1 83 ? 4.686 5.461 4.968 1.00 96.31 83 LEU A N 1
ATOM 641 C CA . LEU A 1 83 ? 5.085 4.917 6.264 1.00 96.31 83 LEU A CA 1
ATOM 642 C C . LEU A 1 83 ? 5.449 6.032 7.253 1.00 96.31 83 LEU A C 1
ATOM 644 O O . LEU A 1 83 ? 4.986 6.006 8.392 1.00 96.31 83 LEU A O 1
ATOM 648 N N . ASP A 1 84 ? 6.208 7.039 6.822 1.00 97.06 84 ASP A N 1
ATOM 649 C CA . ASP A 1 84 ? 6.534 8.200 7.656 1.00 97.06 84 ASP A CA 1
ATOM 650 C C . ASP A 1 84 ? 5.275 8.941 8.118 1.00 97.06 84 ASP A C 1
ATOM 652 O O . ASP A 1 84 ? 5.146 9.280 9.295 1.00 97.06 84 ASP A O 1
ATOM 656 N N . ASN A 1 85 ? 4.305 9.137 7.223 1.00 97.00 85 ASN A N 1
ATOM 657 C CA . ASN A 1 85 ? 3.023 9.751 7.570 1.00 97.00 85 ASN A CA 1
ATOM 658 C C . ASN A 1 85 ? 2.236 8.920 8.594 1.00 97.00 85 ASN A C 1
ATOM 660 O O . ASN A 1 85 ? 1.668 9.490 9.528 1.00 97.00 85 ASN A O 1
ATOM 664 N N . VAL A 1 86 ? 2.210 7.590 8.450 1.00 95.62 86 VAL A N 1
ATOM 665 C CA . VAL A 1 86 ? 1.593 6.686 9.436 1.00 95.62 86 VAL A CA 1
ATOM 666 C C . VAL A 1 86 ? 2.306 6.803 10.783 1.00 95.62 86 VAL A C 1
ATOM 668 O O . VAL A 1 86 ? 1.653 7.010 11.803 1.00 95.62 86 VAL A O 1
ATOM 671 N N . ASN A 1 87 ? 3.638 6.759 10.793 1.00 96.88 87 ASN A N 1
ATOM 672 C CA . ASN A 1 87 ? 4.441 6.891 12.008 1.00 96.88 87 ASN A CA 1
ATOM 673 C C . ASN A 1 87 ? 4.226 8.238 12.706 1.00 96.88 87 ASN A C 1
ATOM 675 O O . ASN A 1 87 ? 4.184 8.295 13.932 1.00 96.88 87 ASN A O 1
ATOM 679 N N . ASN A 1 88 ? 4.079 9.326 11.950 1.00 96.38 88 ASN A N 1
ATOM 680 C CA . ASN A 1 88 ? 3.799 10.643 12.518 1.00 96.38 88 ASN A CA 1
ATOM 681 C C . ASN A 1 88 ? 2.422 10.684 13.188 1.00 96.38 88 ASN A C 1
ATOM 683 O O . ASN A 1 88 ? 2.323 11.154 14.317 1.00 96.38 88 ASN A O 1
ATOM 687 N N . ARG A 1 89 ? 1.393 10.114 12.550 1.00 96.12 89 ARG A N 1
ATOM 688 C CA . ARG A 1 89 ? 0.056 9.989 13.152 1.00 96.12 89 ARG A CA 1
ATOM 689 C C . ARG A 1 89 ? 0.073 9.131 14.416 1.00 96.12 89 ARG A C 1
ATOM 691 O O . ARG A 1 89 ? -0.575 9.486 15.388 1.00 96.12 89 ARG A O 1
ATOM 698 N N . LEU A 1 90 ? 0.836 8.035 14.435 1.00 94.56 90 LEU A N 1
ATOM 699 C CA . LEU A 1 90 ? 1.005 7.216 15.642 1.00 94.56 90 LEU A CA 1
ATOM 700 C C . LEU A 1 90 ? 1.654 8.017 16.778 1.00 94.56 90 LEU A C 1
ATOM 702 O O . LEU A 1 90 ? 1.123 8.055 17.880 1.00 94.56 90 LEU A O 1
ATOM 706 N N . LYS A 1 91 ? 2.737 8.748 16.490 1.00 94.94 91 LYS A N 1
ATOM 707 C CA . LYS A 1 91 ? 3.399 9.611 17.482 1.00 94.94 91 LYS A CA 1
ATOM 708 C C . LYS A 1 91 ? 2.478 10.690 18.048 1.00 94.94 91 LYS A C 1
ATOM 710 O O . LYS A 1 91 ? 2.650 11.070 19.198 1.00 94.94 91 LYS A O 1
ATOM 715 N N . GLU A 1 92 ? 1.559 11.233 17.250 1.0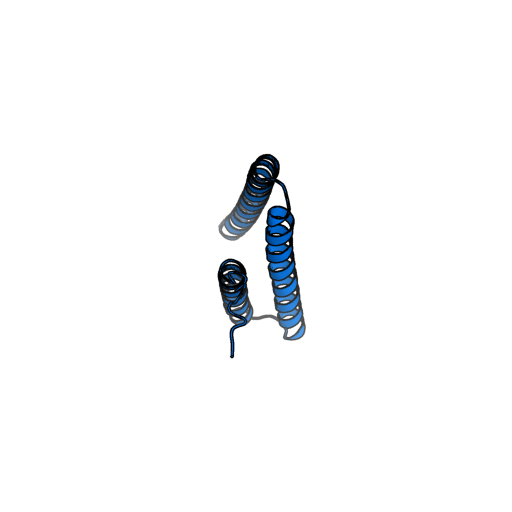0 95.12 92 GLU A N 1
ATOM 716 C CA . GLU A 1 92 ? 0.569 12.211 17.723 1.00 95.12 92 GLU A CA 1
ATOM 717 C C . GLU A 1 92 ? -0.410 11.600 18.728 1.00 95.12 92 GLU A C 1
ATOM 719 O O . GLU A 1 92 ? -0.802 12.285 19.667 1.00 95.12 92 GLU A O 1
ATOM 724 N N . LEU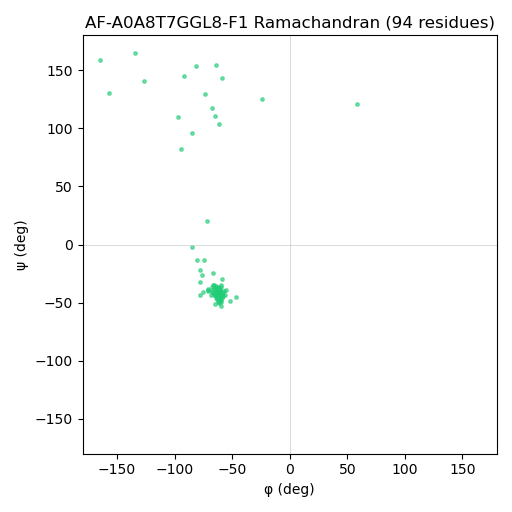 A 1 93 ? -0.761 10.324 18.557 1.00 91.81 93 LEU A N 1
ATOM 725 C CA . LEU A 1 93 ? -1.623 9.582 19.479 1.00 91.81 93 LEU A CA 1
ATOM 726 C C . LEU A 1 93 ? -0.887 9.147 20.757 1.00 91.81 93 LEU A C 1
ATOM 728 O O . LEU A 1 93 ? -1.522 9.004 21.795 1.00 91.81 93 LEU A O 1
ATOM 732 N N . ASP A 1 94 ? 0.435 8.978 20.687 1.00 85.69 94 ASP A N 1
ATOM 733 C CA . ASP A 1 94 ? 1.295 8.641 21.831 1.00 85.69 94 ASP A CA 1
ATOM 734 C C . ASP A 1 94 ? 1.743 9.874 22.647 1.00 85.69 94 ASP A C 1
ATOM 736 O O . ASP A 1 94 ? 2.478 9.736 23.630 1.00 85.69 94 ASP A O 1
ATOM 740 N N . ARG A 1 95 ? 1.360 11.098 22.245 1.00 66.38 95 ARG A N 1
ATOM 741 C CA . ARG A 1 95 ? 1.677 12.305 23.022 1.00 66.38 95 ARG A CA 1
ATOM 742 C C . ARG A 1 95 ? 0.801 12.364 24.286 1.00 66.38 95 ARG A C 1
ATOM 744 O O . ARG A 1 95 ? -0.411 12.213 24.161 1.00 66.38 95 ARG A O 1
ATOM 751 N N . PRO A 1 96 ? 1.407 12.580 25.469 1.00 55.91 96 PRO A N 1
ATOM 752 C CA . PRO A 1 96 ? 0.689 12.668 26.740 1.00 55.91 96 PRO A CA 1
ATOM 753 C C . PRO A 1 96 ? -0.234 13.887 26.829 1.00 55.91 96 PRO A C 1
ATOM 755 O O . PRO A 1 96 ? 0.061 14.911 26.166 1.00 55.91 96 PRO A O 1
#

Sequence (96 aa):
MAKRKNSGGKDDSGSTSLSLAADSVKGRIHSISVAGEERVTLEDNFNSISRETEYMLDRIGDFAKPSQKKILIAYREYLEKNLDNVNNRLKELDRP

Secondary structure (DSSP, 8-state):
-----------THHHHHHHHHHHHHHHHHHHS---HHHHHHHHHHHHHHHHHHHHHHHHHHTS-HHHHHHHHHHHHHHHHHHHHHHHHHHHHHT--

Radius of gyration: 18.98 Å; Cα contacts (8 Å, |Δi|>4): 22; chains: 1; bounding box: 37×54×56 Å

Foldseek 3Di:
DDDDDDDPPPPCPLVVVLVVVLVVVLVVLVVDDDDPVVSVVVSVVSVVVSVVVSVVLVVLVPDDPVSSVVVVVVVVVVVVVVVVVVVVVVVVVVDD